Protein AF-V8PBZ7-F1 (afdb_monomer)

Secondary structure (DSSP, 8-state):
--EEEEEEEEEEEE--TT--EEEEEEEEEESSEEEEEEPPPTT-TT-HHHHHH-GGGEEEGGGEEEEEEEETTEEEEEE-TT---SS--SEEEEEETTS-EEEEEPPTT-S-GGG-

InterPro domains:
  IPR011993 PH-like domain superfamily [G3DSA:2.30.29.30] (5-115)

Structure (mmCIF, N/CA/C/O backbone):
data_AF-V8PBZ7-F1
#
_entry.id   AF-V8PBZ7-F1
#
loop_
_atom_site.group_PDB
_atom_site.id
_atom_site.type_symbol
_atom_site.label_atom_id
_atom_site.label_alt_id
_atom_site.label_comp_id
_atom_site.label_asym_id
_atom_site.label_entity_id
_atom_site.label_seq_id
_atom_site.pdbx_PDB_ins_code
_atom_site.Cartn_x
_atom_site.Cartn_y
_atom_site.Cartn_z
_atom_site.occupancy
_atom_site.B_iso_or_equiv
_atom_site.auth_seq_id
_atom_site.auth_comp_id
_atom_site.auth_asym_id
_atom_site.auth_atom_id
_atom_site.pdbx_PDB_model_num
ATOM 1 N N . GLU A 1 1 ? -2.801 0.080 -18.646 1.00 87.50 1 GLU A N 1
ATOM 2 C CA . GLU A 1 1 ? -2.681 0.322 -17.196 1.00 87.50 1 GLU A CA 1
ATOM 3 C C . GLU A 1 1 ? -2.205 1.747 -16.995 1.00 87.50 1 GLU A C 1
ATOM 5 O O . GLU A 1 1 ? -1.413 2.202 -17.813 1.00 87.50 1 GLU A O 1
ATOM 10 N N . TYR A 1 2 ? -2.710 2.448 -15.984 1.00 90.88 2 TYR A N 1
ATOM 11 C CA . TYR A 1 2 ? -2.290 3.808 -15.643 1.00 90.88 2 TYR A CA 1
ATOM 12 C C . TYR A 1 2 ? -2.152 3.963 -14.128 1.00 90.88 2 TYR A C 1
ATOM 14 O O . TYR A 1 2 ? -2.837 3.284 -13.359 1.00 90.88 2 TYR A O 1
ATOM 22 N N . ILE A 1 3 ? -1.255 4.857 -13.718 1.00 92.94 3 ILE A N 1
ATOM 23 C CA . ILE A 1 3 ? -0.967 5.152 -12.314 1.00 92.94 3 ILE A CA 1
ATOM 24 C C . ILE A 1 3 ? -2.108 5.998 -11.741 1.00 92.94 3 ILE A C 1
ATOM 26 O O . ILE A 1 3 ? -2.527 6.976 -12.358 1.00 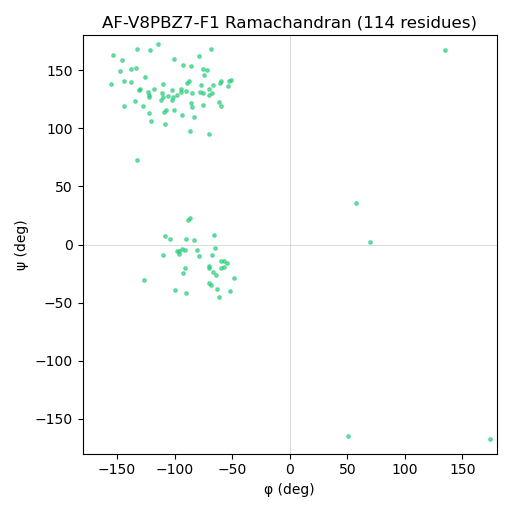92.94 3 ILE A O 1
ATOM 30 N N . GLN A 1 4 ? -2.618 5.587 -10.584 1.00 93.00 4 GLN A N 1
ATOM 31 C CA . GLN A 1 4 ? -3.595 6.328 -9.789 1.00 93.00 4 GLN A CA 1
ATOM 32 C C . GLN A 1 4 ? -2.925 7.066 -8.634 1.00 93.00 4 GLN A C 1
ATOM 34 O O . GLN A 1 4 ? -3.303 8.197 -8.375 1.00 93.00 4 GLN A O 1
ATOM 39 N N . GLU A 1 5 ? -1.938 6.438 -7.991 1.00 90.94 5 GLU A N 1
ATOM 40 C CA . GLU A 1 5 ? -1.228 7.006 -6.844 1.00 90.94 5 GLU A CA 1
ATOM 41 C C . GLU A 1 5 ? 0.230 6.538 -6.832 1.00 90.94 5 GLU A C 1
ATOM 43 O O . GLU A 1 5 ? 0.535 5.420 -7.272 1.00 90.94 5 GLU A O 1
ATOM 48 N N . VAL A 1 6 ? 1.119 7.383 -6.310 1.00 91.12 6 VAL A N 1
ATOM 49 C CA . VAL A 1 6 ? 2.543 7.084 -6.119 1.00 91.12 6 VAL A CA 1
ATOM 50 C C . VAL A 1 6 ? 2.942 7.461 -4.702 1.00 91.12 6 VAL A C 1
ATOM 52 O O . VAL A 1 6 ? 2.634 8.552 -4.237 1.00 91.12 6 VAL A O 1
ATOM 55 N N . ALA A 1 7 ? 3.653 6.561 -4.034 1.00 90.38 7 ALA A N 1
ATOM 56 C CA . ALA A 1 7 ? 4.257 6.805 -2.738 1.00 90.38 7 ALA A CA 1
ATOM 57 C C . ALA A 1 7 ? 5.770 6.602 -2.844 1.00 90.38 7 ALA A C 1
ATOM 59 O O . ALA A 1 7 ? 6.242 5.465 -2.946 1.00 90.38 7 ALA A O 1
ATOM 60 N N . ASP A 1 8 ? 6.519 7.698 -2.824 1.00 89.75 8 ASP A N 1
ATOM 61 C CA . ASP A 1 8 ? 7.980 7.669 -2.808 1.00 89.75 8 ASP A CA 1
ATOM 62 C C . ASP A 1 8 ? 8.515 7.357 -1.400 1.00 89.75 8 ASP A C 1
ATOM 64 O O . ASP A 1 8 ? 7.818 7.506 -0.392 1.00 89.75 8 ASP A O 1
ATOM 68 N N . HIS A 1 9 ? 9.780 6.938 -1.320 1.00 89.44 9 HIS A N 1
ATOM 69 C CA . HIS A 1 9 ? 10.489 6.691 -0.055 1.00 89.44 9 HIS A CA 1
ATOM 70 C C . HIS A 1 9 ? 9.806 5.659 0.862 1.00 89.44 9 HIS A C 1
ATOM 72 O O . HIS A 1 9 ? 9.841 5.762 2.094 1.00 89.44 9 HIS A O 1
ATOM 78 N N . VAL A 1 10 ? 9.207 4.633 0.256 1.00 91.56 10 VAL A N 1
ATOM 79 C CA . VAL A 1 10 ? 8.555 3.517 0.942 1.00 91.56 10 VAL A CA 1
ATOM 80 C C . VAL A 1 10 ? 9.569 2.426 1.25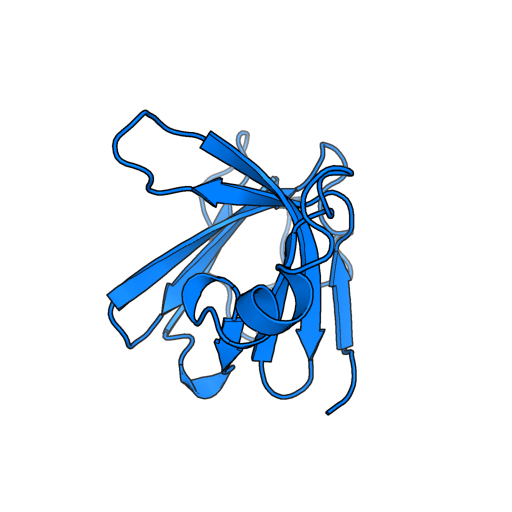2 1.00 91.56 10 VAL A C 1
ATOM 82 O O . VAL A 1 10 ? 10.420 2.082 0.439 1.00 91.56 10 VAL A O 1
ATOM 85 N N . LYS A 1 11 ? 9.449 1.817 2.427 1.00 91.88 11 LYS A N 1
ATOM 86 C CA . LYS A 1 11 ? 10.245 0.661 2.837 1.00 91.88 11 LYS A CA 1
ATOM 87 C C . LYS A 1 11 ? 9.378 -0.588 2.868 1.00 91.88 11 LYS A C 1
ATOM 89 O O . LYS A 1 11 ? 8.490 -0.704 3.708 1.00 91.88 11 LYS A O 1
ATOM 94 N N . LYS A 1 12 ? 9.650 -1.555 1.998 1.00 91.62 12 LYS A N 1
ATOM 95 C CA . LYS A 1 12 ? 9.007 -2.873 2.044 1.00 91.62 12 LYS A CA 1
ATOM 96 C C . LYS A 1 12 ? 9.748 -3.781 3.028 1.00 91.62 12 LYS A C 1
ATOM 98 O O . LYS A 1 12 ? 10.964 -3.920 2.916 1.00 91.62 12 LYS A O 1
ATOM 103 N N . SER A 1 13 ? 9.045 -4.437 3.950 1.00 89.81 13 SER A N 1
ATOM 104 C CA . SE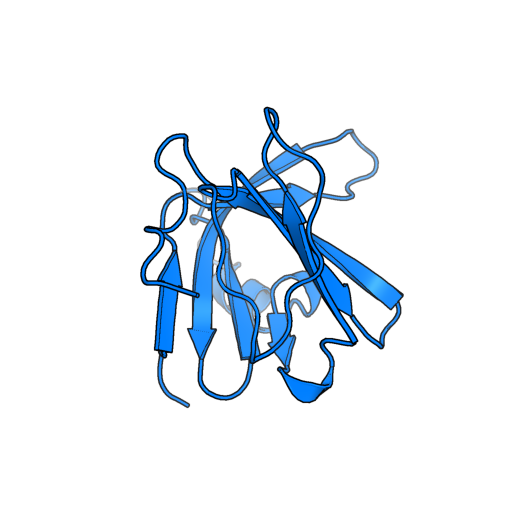R A 1 13 ? 9.665 -5.456 4.814 1.00 89.81 13 SER A CA 1
ATOM 105 C C . SER A 1 13 ? 10.073 -6.690 3.998 1.00 89.81 13 SER A C 1
ATOM 107 O O . SER A 1 13 ? 9.264 -7.228 3.235 1.00 89.81 13 SER A O 1
ATOM 109 N N . SER A 1 14 ? 11.312 -7.158 4.161 1.00 79.62 14 SER A N 1
ATOM 110 C CA . SER A 1 14 ? 11.804 -8.406 3.573 1.00 79.62 14 SER A CA 1
ATOM 111 C C . SER A 1 14 ? 11.671 -9.560 4.565 1.00 79.62 14 SER A C 1
ATOM 113 O O . SER A 1 14 ? 12.095 -9.469 5.713 1.00 79.62 14 SER A O 1
ATOM 115 N N . SER A 1 15 ? 11.114 -10.684 4.116 1.00 63.16 15 SER A N 1
ATOM 116 C CA . SER A 1 15 ? 10.987 -11.920 4.903 1.00 63.16 15 SER A CA 1
ATOM 117 C C . SER A 1 15 ? 12.226 -12.827 4.810 1.00 63.16 15 SER A C 1
ATOM 119 O O . SER A 1 15 ? 12.135 -14.040 5.005 1.00 63.16 15 SER A O 1
ATOM 121 N N . SER A 1 16 ? 13.390 -12.266 4.473 1.00 57.03 16 SER A N 1
ATOM 122 C CA . SER A 1 16 ? 14.639 -13.018 4.330 1.00 57.03 16 SER A CA 1
ATOM 123 C C . SER A 1 16 ? 15.033 -13.714 5.637 1.00 57.03 16 SER A C 1
ATOM 125 O O . SER A 1 16 ? 14.914 -13.144 6.718 1.00 57.03 16 SER A O 1
ATOM 127 N N . ARG A 1 17 ? 15.554 -14.946 5.528 1.00 48.28 17 ARG A N 1
ATOM 128 C CA . ARG A 1 17 ? 16.002 -15.776 6.665 1.00 48.28 17 ARG A CA 1
ATOM 129 C C . ARG A 1 17 ? 17.066 -15.116 7.556 1.00 48.28 17 ARG A C 1
ATOM 131 O O . ARG A 1 17 ? 17.206 -15.542 8.696 1.00 48.28 17 ARG A O 1
ATOM 138 N N . ASP A 1 18 ? 17.766 -14.099 7.056 1.00 47.38 18 ASP A N 1
ATOM 139 C CA . ASP A 1 18 ? 18.898 -13.452 7.733 1.00 47.38 18 ASP A CA 1
ATOM 140 C C . ASP A 1 18 ? 18.515 -12.257 8.631 1.00 47.38 18 ASP A C 1
ATOM 142 O O . ASP A 1 18 ? 19.390 -11.616 9.209 1.00 47.38 18 ASP A O 1
ATOM 146 N N . GLY A 1 19 ? 17.218 -11.969 8.798 1.00 52.22 19 GLY A N 1
ATOM 147 C CA . GLY A 1 19 ? 16.713 -10.927 9.700 1.00 52.22 19 GLY A CA 1
ATOM 148 C C . GLY A 1 19 ? 15.635 -10.044 9.069 1.00 52.22 19 GLY A C 1
ATOM 149 O O . GLY A 1 19 ? 15.407 -10.086 7.858 1.00 52.22 19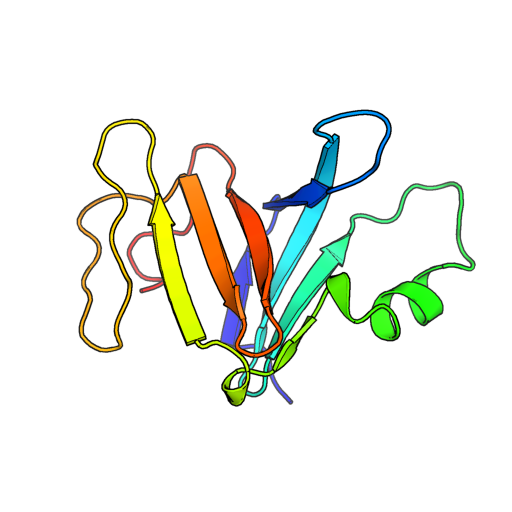 GLY A O 1
ATOM 150 N N . GLU A 1 20 ? 14.963 -9.251 9.911 1.00 61.03 20 GLU A N 1
ATOM 151 C CA . GLU A 1 20 ? 13.961 -8.263 9.495 1.00 61.03 20 GLU A CA 1
ATOM 152 C C . GLU A 1 20 ? 14.672 -7.110 8.766 1.00 61.03 20 GLU A C 1
ATOM 154 O O . GLU A 1 20 ? 15.262 -6.220 9.376 1.00 61.03 20 GLU A O 1
ATOM 159 N N . GLY A 1 21 ? 14.708 -7.191 7.437 1.00 77.50 21 GLY A N 1
ATOM 160 C CA . GLY A 1 21 ? 15.288 -6.175 6.567 1.00 77.50 21 GLY A CA 1
ATOM 161 C C . GLY A 1 21 ? 14.211 -5.290 5.948 1.00 77.50 21 GLY A C 1
ATOM 162 O O . GLY A 1 21 ? 13.042 -5.670 5.847 1.00 77.50 21 GLY A O 1
ATOM 163 N N . HIS A 1 22 ? 14.610 -4.105 5.495 1.00 86.56 22 HIS A N 1
ATOM 164 C CA . HIS A 1 22 ? 13.745 -3.209 4.738 1.00 86.56 22 HIS A CA 1
ATOM 165 C C . HIS A 1 22 ? 14.386 -2.878 3.396 1.00 86.56 22 HIS A C 1
ATOM 167 O O . HIS A 1 22 ? 15.552 -2.491 3.339 1.00 86.56 22 HIS A O 1
ATOM 173 N N . ILE A 1 23 ? 13.606 -3.002 2.327 1.00 89.19 23 ILE A N 1
ATOM 174 C CA . ILE A 1 23 ? 14.006 -2.624 0.973 1.00 89.19 23 ILE A CA 1
ATOM 175 C C . ILE A 1 23 ? 13.385 -1.252 0.689 1.00 89.19 23 ILE A C 1
ATOM 177 O O . ILE A 1 23 ? 12.154 -1.165 0.697 1.00 89.19 23 ILE A O 1
ATOM 181 N N . PRO A 1 24 ? 14.181 -0.187 0.490 1.00 89.81 24 PRO A N 1
ATOM 182 C CA . PRO A 1 24 ? 13.658 1.112 0.082 1.00 89.81 24 PRO A CA 1
ATOM 183 C C . PRO A 1 24 ? 13.202 1.068 -1.383 1.00 89.81 24 PRO A C 1
ATOM 185 O O . PRO A 1 24 ? 13.707 0.267 -2.174 1.00 89.81 24 PRO A O 1
ATOM 188 N N . GLY A 1 25 ? 12.210 1.878 -1.728 1.00 90.75 25 GLY A N 1
ATOM 189 C CA . GLY A 1 25 ? 11.634 1.922 -3.062 1.00 90.75 25 GLY A CA 1
ATOM 190 C C . GLY A 1 25 ? 10.419 2.834 -3.161 1.00 90.75 25 GLY A C 1
ATOM 191 O O . GLY A 1 25 ? 10.099 3.601 -2.251 1.00 90.75 25 GLY A O 1
ATOM 192 N N . THR A 1 26 ? 9.710 2.700 -4.274 1.00 91.62 26 THR A N 1
ATOM 193 C CA . THR A 1 26 ? 8.500 3.464 -4.594 1.00 91.62 26 THR A CA 1
ATOM 194 C C . THR A 1 26 ? 7.309 2.521 -4.734 1.00 91.62 26 THR A C 1
ATOM 196 O O . THR A 1 26 ? 7.409 1.477 -5.382 1.00 91.62 26 THR A O 1
ATOM 199 N N . LEU A 1 27 ? 6.173 2.859 -4.123 1.00 93.50 27 LEU A N 1
ATOM 200 C CA . LEU A 1 27 ? 4.931 2.094 -4.234 1.00 93.50 27 LEU A CA 1
ATOM 201 C C . LEU A 1 27 ? 3.985 2.777 -5.222 1.00 93.50 27 LEU A C 1
ATOM 203 O O . LEU A 1 27 ? 3.647 3.945 -5.071 1.00 93.50 27 LEU A O 1
ATOM 207 N N . TYR A 1 28 ? 3.515 2.024 -6.203 1.00 93.06 28 TYR A N 1
ATOM 208 C CA . TYR A 1 28 ? 2.577 2.470 -7.219 1.00 93.06 28 TYR A CA 1
ATOM 209 C C . TYR A 1 28 ? 1.238 1.782 -7.010 1.00 93.06 28 TYR A C 1
ATOM 211 O O . TYR A 1 28 ? 1.166 0.555 -6.920 1.00 93.06 28 TYR A O 1
ATOM 219 N N . CYS A 1 29 ? 0.166 2.563 -6.996 1.00 93.75 29 CYS A N 1
ATOM 220 C CA . CYS A 1 29 ? -1.181 2.053 -7.182 1.00 93.75 29 CYS A CA 1
ATOM 221 C C . CYS A 1 29 ? -1.614 2.369 -8.609 1.00 93.75 29 CYS A C 1
ATOM 223 O O . CYS A 1 29 ? -1.586 3.524 -9.036 1.00 93.75 29 CYS A O 1
ATOM 225 N N . THR A 1 30 ? -2.013 1.352 -9.359 1.00 94.75 30 THR A N 1
ATOM 226 C CA . THR A 1 30 ? -2.591 1.507 -10.691 1.00 94.75 30 THR A CA 1
ATOM 227 C C . THR A 1 30 ? -4.038 1.060 -10.663 1.00 94.75 30 THR A C 1
ATOM 229 O O . THR A 1 30 ? -4.511 0.437 -9.714 1.00 94.75 30 THR A O 1
ATOM 232 N N . ASN A 1 31 ? -4.739 1.280 -11.768 1.00 95.00 31 ASN A N 1
ATOM 233 C CA . ASN A 1 31 ? -6.096 0.774 -11.926 1.00 95.00 31 ASN A CA 1
ATOM 234 C C . ASN A 1 31 ? -6.205 -0.772 -11.951 1.00 95.00 31 ASN A C 1
ATOM 236 O O . ASN A 1 31 ? -7.319 -1.283 -12.062 1.00 95.00 31 ASN A O 1
ATOM 240 N N . LEU A 1 32 ? -5.089 -1.518 -11.900 1.00 95.69 32 LEU A N 1
ATOM 241 C CA . LEU A 1 32 ? -5.058 -2.987 -11.982 1.00 95.69 32 LEU A CA 1
ATOM 242 C C . LEU A 1 32 ? -4.302 -3.667 -10.833 1.00 95.69 32 LEU A C 1
ATOM 244 O O . LEU A 1 32 ? -4.648 -4.797 -10.478 1.00 95.69 32 LEU A O 1
ATOM 248 N N . ARG A 1 33 ? -3.281 -3.025 -10.255 1.00 95.19 33 ARG A N 1
ATOM 249 C CA . ARG A 1 33 ? -2.404 -3.625 -9.238 1.00 95.19 33 ARG A CA 1
ATOM 250 C C . ARG A 1 33 ? -1.785 -2.582 -8.316 1.00 95.19 33 ARG A C 1
ATOM 252 O O . ARG A 1 33 ? -1.719 -1.401 -8.633 1.00 95.19 33 ARG A O 1
ATOM 259 N N . VAL A 1 34 ? -1.286 -3.065 -7.188 1.00 94.81 34 VAL A N 1
ATOM 260 C CA . VAL A 1 34 ? -0.267 -2.375 -6.402 1.00 94.81 34 VAL A CA 1
ATOM 261 C C . VAL A 1 34 ? 1.079 -2.990 -6.769 1.00 94.81 34 VAL A C 1
ATOM 263 O O . VAL A 1 34 ? 1.211 -4.214 -6.753 1.00 94.81 34 VAL A O 1
ATOM 266 N N . ALA A 1 35 ? 2.057 -2.160 -7.113 1.00 93.94 35 ALA A N 1
ATOM 267 C CA . ALA A 1 35 ? 3.398 -2.582 -7.500 1.00 93.94 35 ALA A CA 1
ATOM 268 C C . ALA A 1 35 ? 4.446 -1.788 -6.718 1.00 93.94 35 ALA A C 1
ATOM 270 O O . ALA A 1 35 ? 4.353 -0.572 -6.601 1.00 93.94 35 ALA A O 1
ATOM 271 N N . PHE A 1 36 ? 5.446 -2.470 -6.181 1.00 92.50 36 PHE A N 1
ATOM 272 C CA . PHE A 1 36 ? 6.575 -1.875 -5.486 1.00 92.50 36 PHE A CA 1
ATOM 273 C C . PHE A 1 36 ? 7.808 -1.952 -6.378 1.00 92.50 36 PHE A C 1
ATOM 275 O O . PHE A 1 36 ? 8.167 -3.025 -6.852 1.00 92.50 36 PHE A O 1
ATOM 282 N N . LEU A 1 37 ? 8.472 -0.825 -6.581 1.00 90.50 37 LEU A N 1
ATOM 283 C CA . LEU A 1 37 ? 9.725 -0.744 -7.307 1.00 90.50 37 LEU A CA 1
ATOM 284 C C . LEU A 1 37 ? 10.846 -0.468 -6.299 1.00 90.50 37 LEU A C 1
ATOM 286 O O . LEU A 1 37 ? 10.944 0.662 -5.824 1.00 90.50 37 LEU A O 1
ATOM 290 N N . PRO A 1 38 ? 11.658 -1.475 -5.933 1.00 89.00 38 PRO A N 1
ATOM 291 C CA . PRO A 1 38 ? 12.873 -1.262 -5.160 1.00 89.00 38 PRO A CA 1
ATOM 292 C C . PRO A 1 38 ? 13.763 -0.186 -5.784 1.00 89.00 38 PRO A C 1
ATOM 294 O O . PRO A 1 38 ? 13.939 -0.164 -7.004 1.00 89.00 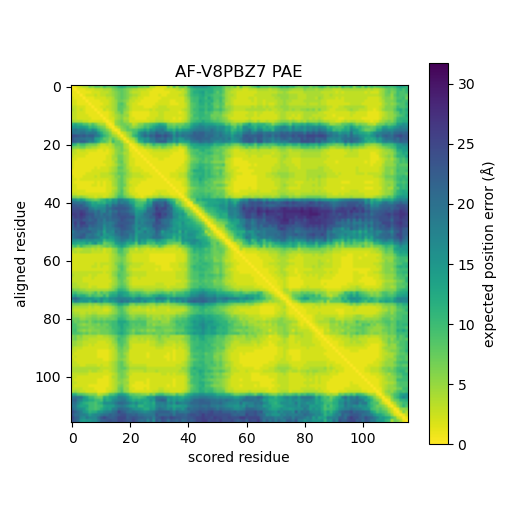38 PRO A O 1
ATOM 297 N N . ASP A 1 39 ? 14.380 0.642 -4.947 1.00 86.94 39 ASP A N 1
ATOM 298 C CA . ASP A 1 39 ? 15.446 1.530 -5.396 1.00 86.94 39 ASP A CA 1
ATOM 299 C C . ASP A 1 39 ? 16.596 0.658 -5.920 1.00 86.94 39 ASP A C 1
ATOM 301 O O . ASP A 1 39 ? 17.106 -0.221 -5.216 1.00 86.94 39 ASP A O 1
ATOM 305 N N . SER A 1 40 ? 16.990 0.855 -7.179 1.00 69.25 40 SER A N 1
ATOM 306 C CA . SER A 1 40 ? 18.078 0.091 -7.789 1.00 69.25 40 SER A CA 1
ATOM 307 C C . SER A 1 40 ? 19.363 0.305 -6.989 1.00 69.25 40 SER A C 1
ATOM 309 O O . SER A 1 40 ? 19.860 1.432 -6.904 1.00 69.25 40 SER A O 1
ATOM 311 N N . SER A 1 41 ? 19.937 -0.762 -6.427 1.00 55.25 41 SER A N 1
ATOM 312 C CA . SER A 1 41 ? 21.306 -0.681 -5.926 1.00 55.25 41 SER A CA 1
ATOM 313 C C . SER A 1 41 ? 22.239 -0.490 -7.132 1.00 55.25 41 SER A C 1
ATOM 315 O O . SER A 1 41 ? 22.050 -1.154 -8.154 1.00 55.25 41 SER A O 1
ATOM 317 N N . PRO A 1 42 ? 23.251 0.391 -7.060 1.00 47.59 42 PRO A N 1
ATOM 318 C CA . PRO A 1 42 ? 24.107 0.717 -8.205 1.00 47.59 42 PRO A CA 1
ATOM 319 C C . PRO A 1 42 ? 24.985 -0.450 -8.707 1.00 47.59 42 PRO A C 1
ATOM 321 O O . PRO A 1 42 ? 25.844 -0.233 -9.550 1.00 47.59 42 PRO A O 1
ATOM 324 N N . ASN A 1 43 ? 24.800 -1.678 -8.206 1.00 47.22 43 ASN A N 1
ATOM 325 C CA . ASN A 1 43 ? 25.642 -2.831 -8.529 1.00 47.22 43 ASN A CA 1
ATOM 326 C C . ASN A 1 43 ? 24.980 -3.917 -9.395 1.00 47.22 43 ASN A C 1
ATOM 328 O O . ASN A 1 43 ? 25.700 -4.804 -9.838 1.00 47.22 43 ASN A O 1
ATOM 332 N N . ASN A 1 44 ? 23.666 -3.888 -9.659 1.00 48.91 44 ASN A N 1
ATOM 333 C CA . ASN A 1 44 ? 22.983 -4.986 -10.366 1.00 48.91 44 ASN A CA 1
ATOM 334 C C . ASN A 1 44 ? 22.076 -4.482 -11.498 1.00 48.91 44 ASN A C 1
ATOM 336 O O . ASN A 1 44 ? 20.850 -4.545 -11.442 1.00 48.91 44 ASN A O 1
ATOM 340 N N . GLU A 1 45 ? 22.700 -4.023 -12.579 1.00 49.41 45 GLU A N 1
ATOM 341 C CA . GLU A 1 45 ? 22.029 -3.502 -13.780 1.00 49.41 45 GLU A CA 1
ATOM 342 C C . GLU A 1 45 ? 21.248 -4.584 -14.569 1.00 49.41 45 GLU A C 1
ATOM 344 O O . GLU A 1 45 ? 20.460 -4.266 -15.455 1.00 49.41 45 GLU A O 1
ATOM 349 N N . ASN A 1 46 ? 21.398 -5.867 -14.207 1.00 45.25 46 ASN A N 1
ATOM 350 C CA . ASN A 1 46 ? 20.702 -7.007 -14.823 1.00 45.25 46 ASN A CA 1
ATOM 351 C C . ASN A 1 46 ? 19.386 -7.425 -14.127 1.00 45.25 46 ASN A C 1
ATOM 353 O O . ASN A 1 46 ? 18.694 -8.302 -14.640 1.00 45.25 46 ASN A O 1
ATOM 357 N N . ASP A 1 47 ? 19.003 -6.817 -12.996 1.00 51.25 47 ASP A N 1
ATOM 358 C CA . ASP A 1 47 ? 17.871 -7.292 -12.171 1.00 51.25 47 ASP A CA 1
ATOM 359 C C . ASP A 1 47 ? 16.527 -6.594 -12.439 1.00 51.25 47 ASP A C 1
ATOM 361 O O . ASP A 1 47 ? 15.490 -7.035 -11.945 1.00 51.25 47 ASP A O 1
ATOM 365 N N . SER A 1 48 ? 16.494 -5.530 -13.250 1.00 48.94 48 SER A N 1
ATOM 366 C CA . SER A 1 48 ? 15.250 -4.773 -13.479 1.00 48.94 48 SER A CA 1
ATOM 367 C C . SER A 1 48 ? 14.156 -5.614 -14.156 1.00 48.94 48 SER A C 1
ATOM 369 O O . SER A 1 48 ? 12.995 -5.519 -13.773 1.00 48.94 48 SER A O 1
ATOM 371 N N . CYS A 1 49 ? 14.501 -6.497 -15.106 1.00 41.72 49 CYS A N 1
ATOM 372 C CA . CYS A 1 49 ? 13.529 -7.430 -15.702 1.00 41.72 49 CYS A CA 1
ATOM 373 C C . CYS A 1 49 ? 13.085 -8.531 -14.722 1.00 41.72 49 CYS A C 1
ATOM 375 O O . CYS A 1 49 ? 11.929 -8.949 -14.757 1.00 41.72 49 CYS A O 1
ATOM 377 N N . CYS A 1 50 ? 13.973 -8.972 -13.827 1.00 47.44 50 CYS A N 1
ATOM 378 C CA . CYS A 1 50 ? 13.663 -9.946 -12.779 1.00 47.44 50 CYS A CA 1
ATOM 379 C C . CYS A 1 50 ? 12.703 -9.357 -11.733 1.00 47.44 50 CYS A C 1
ATOM 381 O O . CYS A 1 50 ? 11.819 -10.060 -11.250 1.00 47.44 50 CYS A O 1
ATOM 383 N N . LEU A 1 51 ? 12.827 -8.060 -11.434 1.00 50.03 51 LEU A N 1
ATOM 384 C CA . LEU A 1 51 ? 11.965 -7.315 -10.512 1.00 50.03 51 LEU A CA 1
ATOM 385 C C . LEU A 1 51 ? 10.500 -7.288 -10.969 1.00 50.03 51 LEU A C 1
ATOM 387 O O . LEU A 1 51 ? 9.613 -7.566 -10.167 1.00 50.03 51 LEU A O 1
ATOM 391 N N . PHE A 1 52 ? 10.250 -7.026 -12.258 1.00 42.47 52 PHE A N 1
ATOM 392 C CA . PHE A 1 52 ? 8.899 -7.050 -12.843 1.00 42.47 52 PHE A CA 1
ATOM 393 C C . PHE A 1 52 ? 8.302 -8.461 -12.942 1.00 42.47 52 PHE A C 1
ATOM 395 O O . PHE A 1 52 ? 7.089 -8.599 -13.062 1.00 42.47 52 PHE A O 1
ATOM 402 N N . MET A 1 53 ? 9.131 -9.508 -12.898 1.00 45.00 53 MET A N 1
ATOM 403 C CA . MET A 1 53 ? 8.680 -10.906 -12.855 1.00 45.00 53 MET A CA 1
ATOM 404 C C . MET A 1 53 ? 8.631 -11.473 -11.429 1.00 45.00 53 MET A C 1
ATOM 406 O O . MET A 1 53 ? 8.184 -12.604 -11.224 1.00 45.00 53 MET A O 1
ATOM 410 N N . CYS A 1 54 ? 9.086 -10.716 -10.430 1.00 62.28 54 CYS A N 1
ATOM 411 C CA . CYS A 1 54 ? 9.096 -11.157 -9.049 1.00 62.28 54 CYS A CA 1
ATOM 412 C C . CYS A 1 54 ? 7.744 -10.826 -8.422 1.00 62.28 54 CYS A C 1
ATOM 414 O O . CYS A 1 54 ? 7.494 -9.706 -7.973 1.00 62.28 54 CYS A O 1
ATOM 416 N N . SER A 1 55 ? 6.869 -11.838 -8.395 1.00 66.31 55 SER A N 1
ATOM 417 C CA . SER A 1 55 ? 5.506 -11.722 -7.867 1.00 66.31 55 SER A CA 1
ATOM 418 C C . SER A 1 55 ? 5.456 -11.042 -6.498 1.00 66.31 55 SER A C 1
ATOM 420 O O . SER A 1 55 ? 4.494 -10.344 -6.207 1.00 66.31 55 SER A O 1
ATOM 422 N N . ASP A 1 56 ? 6.507 -11.157 -5.680 1.00 75.88 56 ASP A N 1
ATOM 423 C CA . ASP A 1 56 ? 6.601 -10.558 -4.350 1.00 75.88 56 ASP A CA 1
ATOM 424 C C . ASP A 1 56 ? 6.491 -9.035 -4.327 1.00 75.88 56 ASP A C 1
ATOM 426 O O . ASP A 1 56 ? 6.195 -8.477 -3.268 1.00 75.88 56 ASP A O 1
ATOM 430 N N . TYR A 1 57 ? 6.735 -8.353 -5.442 1.00 86.88 57 TYR A N 1
ATOM 431 C CA . TYR A 1 57 ? 6.647 -6.899 -5.529 1.00 86.88 57 TYR A CA 1
ATOM 432 C C . TYR A 1 57 ? 5.331 -6.393 -6.105 1.00 86.88 57 TYR A C 1
ATOM 434 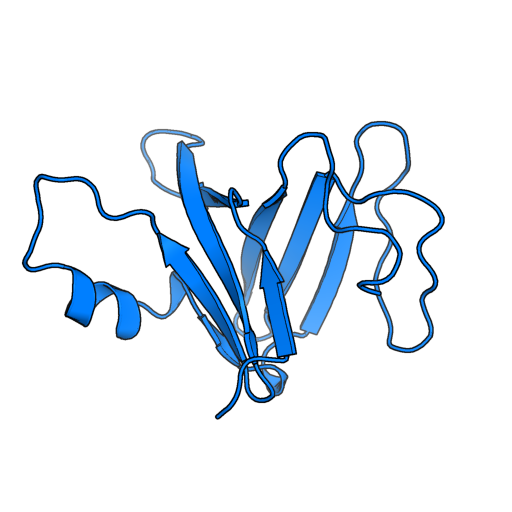O O . TYR A 1 57 ? 5.089 -5.193 -6.060 1.00 86.88 57 TYR A O 1
ATOM 442 N N . GLU A 1 58 ? 4.450 -7.271 -6.577 1.00 90.62 58 GLU A N 1
ATOM 443 C CA . GLU A 1 58 ? 3.161 -6.860 -7.115 1.00 90.62 58 GLU A CA 1
ATOM 444 C C . GLU A 1 58 ? 1.981 -7.691 -6.608 1.00 90.62 58 GLU A C 1
ATOM 446 O O . GLU A 1 58 ? 2.063 -8.872 -6.253 1.00 90.62 58 GLU A O 1
ATOM 451 N N . VAL A 1 59 ? 0.824 -7.042 -6.576 1.00 93.94 59 VAL A N 1
ATOM 452 C CA . VAL A 1 59 ? -0.448 -7.671 -6.252 1.00 93.94 59 VAL A CA 1
ATOM 453 C C . VAL A 1 59 ? -1.546 -7.047 -7.100 1.00 93.94 59 VAL A C 1
ATOM 455 O O . VAL A 1 59 ? -1.817 -5.852 -7.018 1.00 93.94 59 VAL A O 1
ATOM 458 N N . ALA A 1 60 ? -2.209 -7.864 -7.918 1.00 94.38 60 ALA A N 1
ATOM 459 C CA . ALA A 1 60 ? -3.402 -7.431 -8.635 1.00 94.38 60 ALA A CA 1
ATOM 460 C C . ALA A 1 60 ? -4.496 -7.020 -7.637 1.00 94.38 60 ALA A C 1
ATOM 462 O O . ALA A 1 60 ? -4.712 -7.715 -6.643 1.00 94.38 60 ALA A O 1
ATOM 463 N N . LEU A 1 61 ? -5.226 -5.933 -7.907 1.00 95.00 61 LEU A N 1
ATOM 464 C CA . LEU A 1 61 ? -6.266 -5.428 -7.000 1.00 95.00 61 LEU A CA 1
ATOM 465 C C . LEU A 1 61 ? -7.295 -6.504 -6.586 1.00 95.00 61 LEU A C 1
ATOM 467 O O . LEU A 1 61 ? -7.617 -6.572 -5.400 1.00 95.00 61 LEU A O 1
ATOM 471 N N . PRO A 1 62 ? -7.763 -7.414 -7.473 1.00 95.50 62 PRO A N 1
ATOM 472 C CA . PRO A 1 62 ? -8.675 -8.494 -7.074 1.00 95.50 62 PRO A CA 1
ATOM 473 C C . PRO A 1 62 ? -8.070 -9.495 -6.075 1.00 95.50 62 PRO A C 1
ATOM 475 O O . PRO A 1 62 ? -8.798 -10.125 -5.302 1.00 95.50 62 PRO A O 1
ATOM 478 N N . CYS A 1 63 ? -6.743 -9.643 -6.076 1.00 95.19 63 CYS A N 1
ATOM 479 C CA . CYS A 1 63 ? -6.014 -10.517 -5.161 1.00 95.19 63 CYS A CA 1
ATOM 480 C C . CYS A 1 63 ? -5.843 -9.896 -3.770 1.00 95.19 63 CYS A C 1
ATOM 482 O O . CYS A 1 63 ? -5.446 -10.605 -2.848 1.00 95.19 63 CYS A O 1
ATOM 484 N N . ILE A 1 64 ? -6.171 -8.616 -3.577 1.00 95.81 64 ILE A N 1
ATOM 485 C CA . ILE A 1 64 ? -6.169 -7.987 -2.257 1.00 95.81 64 ILE A CA 1
ATOM 486 C C . I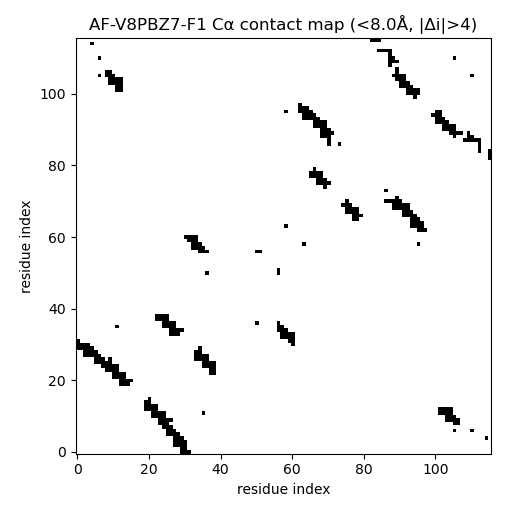LE A 1 64 ? -7.405 -8.463 -1.482 1.00 95.81 64 ILE A C 1
ATOM 488 O O . ILE A 1 64 ? -8.551 -8.293 -1.901 1.00 95.81 64 ILE A O 1
ATOM 492 N N . GLY A 1 65 ? -7.171 -9.109 -0.340 1.00 96.25 65 GLY A N 1
ATOM 493 C CA . GLY A 1 65 ? -8.222 -9.559 0.569 1.00 96.25 65 GLY A CA 1
ATOM 494 C C . GLY A 1 65 ? -8.568 -8.508 1.620 1.00 96.25 65 GLY A C 1
ATOM 495 O O . GLY A 1 65 ? -9.741 -8.310 1.930 1.00 96.25 65 GLY A O 1
ATOM 496 N N . LYS A 1 66 ? -7.552 -7.839 2.177 1.00 96.06 66 LYS A N 1
ATOM 497 C CA . LYS A 1 66 ? -7.720 -6.844 3.242 1.00 96.06 66 LYS A CA 1
ATOM 498 C C . LYS A 1 66 ? -6.565 -5.842 3.249 1.00 96.06 66 LYS A C 1
ATOM 500 O O . LYS A 1 66 ? -5.408 -6.239 3.146 1.00 96.06 66 LYS A O 1
ATOM 505 N N . LEU A 1 67 ? -6.893 -4.565 3.441 1.00 95.31 67 LEU A N 1
ATOM 506 C CA . LEU A 1 67 ? -5.939 -3.471 3.640 1.00 95.31 67 LEU A CA 1
ATOM 507 C C . LEU A 1 67 ? -6.008 -2.971 5.083 1.00 95.31 67 LEU A C 1
ATOM 509 O O . LEU A 1 67 ? -7.098 -2.843 5.646 1.00 95.31 67 LEU A O 1
ATOM 513 N N . VAL A 1 68 ? -4.857 -2.693 5.690 1.00 95.25 68 VAL A N 1
ATOM 514 C CA . VAL A 1 68 ? -4.765 -2.169 7.057 1.00 95.25 68 VAL A CA 1
ATOM 515 C C . VAL A 1 68 ? -3.781 -1.010 7.104 1.00 95.25 68 VAL A C 1
ATOM 517 O O . VAL A 1 68 ? -2.620 -1.177 6.752 1.00 95.25 68 VAL A O 1
ATOM 520 N N . ALA A 1 69 ? -4.254 0.138 7.576 1.00 92.69 69 ALA A N 1
ATOM 521 C CA . ALA A 1 69 ? -3.443 1.297 7.919 1.00 92.69 69 ALA A CA 1
ATOM 522 C C . ALA A 1 69 ? -3.018 1.213 9.388 1.00 92.69 69 ALA A C 1
ATOM 524 O O . ALA A 1 69 ? -3.853 0.982 10.268 1.00 92.69 69 ALA A O 1
ATOM 525 N N . VAL A 1 70 ? -1.738 1.420 9.659 1.00 91.25 70 VAL A N 1
ATOM 526 C CA . VAL A 1 70 ? -1.143 1.375 10.996 1.00 91.25 70 VAL A CA 1
ATOM 527 C C . VAL A 1 70 ? -0.396 2.680 11.242 1.00 91.25 70 VAL A C 1
ATOM 529 O O . VAL A 1 70 ? 0.177 3.263 10.328 1.00 91.25 70 VAL A O 1
ATOM 532 N N . ASN A 1 71 ? -0.430 3.161 12.476 1.00 88.75 71 ASN A N 1
ATOM 533 C CA . ASN A 1 71 ? 0.321 4.321 12.943 1.00 88.75 71 ASN A CA 1
ATOM 534 C C . ASN A 1 71 ? 0.738 4.035 14.389 1.00 88.75 71 ASN A C 1
ATOM 536 O O . ASN A 1 71 ? -0.050 3.456 15.129 1.00 88.75 71 ASN A O 1
ATOM 540 N N . SER A 1 72 ? 1.948 4.408 14.801 1.00 80.62 72 SER A N 1
ATOM 541 C CA . SER A 1 72 ? 2.491 4.023 16.113 1.00 80.62 72 SER A CA 1
ATOM 542 C C . SER A 1 72 ? 1.749 4.646 17.300 1.00 80.62 72 SER A C 1
ATOM 544 O O . SER A 1 72 ? 1.763 4.096 18.401 1.00 80.62 72 SER A O 1
ATOM 546 N N . PHE A 1 73 ? 1.065 5.772 17.091 1.00 74.31 73 PHE A N 1
ATOM 547 C CA . PHE A 1 73 ? 0.310 6.483 18.125 1.00 74.31 73 PHE A CA 1
ATOM 548 C C . PHE A 1 73 ? -1.159 6.045 18.216 1.00 74.31 73 PHE A C 1
ATOM 550 O O . PHE A 1 73 ? -1.812 6.273 19.236 1.00 74.31 73 PHE A O 1
ATOM 557 N N . THR A 1 74 ? -1.705 5.425 17.166 1.00 70.69 74 THR A N 1
ATOM 558 C CA . THR A 1 74 ? -3.109 4.985 17.096 1.00 70.69 74 THR A CA 1
ATOM 559 C C . THR A 1 74 ? -3.216 3.476 16.851 1.00 70.69 74 THR A C 1
ATOM 561 O O . THR A 1 74 ? -2.244 2.791 16.570 1.00 70.69 74 THR A O 1
ATOM 564 N N . LYS A 1 75 ? -4.404 2.883 17.016 1.00 80.12 75 LYS A N 1
ATOM 565 C CA . LYS A 1 75 ? -4.591 1.458 16.688 1.00 80.12 75 LYS A CA 1
ATOM 566 C C . LYS A 1 75 ? -4.668 1.261 15.171 1.00 80.12 75 LYS A C 1
ATOM 568 O O . LYS A 1 75 ? -5.187 2.115 14.459 1.00 80.12 75 LYS A O 1
ATOM 573 N N . ALA A 1 76 ? -4.254 0.083 14.705 1.00 89.56 76 ALA A N 1
ATOM 574 C CA . ALA A 1 76 ? -4.441 -0.354 13.325 1.00 89.56 76 ALA A CA 1
ATOM 575 C C . ALA A 1 76 ? -5.917 -0.268 12.889 1.00 89.56 76 ALA A C 1
ATOM 577 O O . ALA A 1 76 ? -6.821 -0.687 13.621 1.00 89.56 76 ALA A O 1
ATOM 578 N N . LYS A 1 77 ? -6.161 0.232 11.676 1.00 92.19 77 LYS A N 1
ATOM 579 C CA . LYS A 1 77 ? -7.491 0.375 11.083 1.00 92.19 77 LYS A CA 1
ATOM 580 C C . LYS A 1 77 ? -7.574 -0.384 9.767 1.00 92.19 77 LYS A C 1
ATOM 582 O O . LYS A 1 77 ? -6.778 -0.174 8.859 1.00 92.19 77 LYS A O 1
ATOM 587 N N . VAL A 1 78 ? -8.580 -1.249 9.653 1.00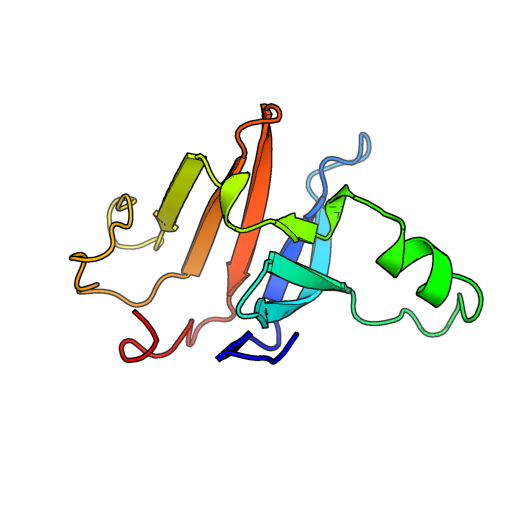 94.06 78 VAL A N 1
ATOM 588 C CA . VAL A 1 78 ? -8.925 -1.894 8.381 1.00 94.06 78 VAL A CA 1
ATOM 589 C C . VAL A 1 78 ? -9.515 -0.844 7.446 1.00 94.06 78 VAL A C 1
ATOM 591 O O . VAL A 1 78 ? -10.435 -0.128 7.844 1.00 94.06 78 VAL A O 1
ATOM 594 N N . LEU A 1 79 ? -8.986 -0.760 6.228 1.00 92.06 79 LEU A N 1
ATOM 595 C CA . LEU A 1 79 ? -9.468 0.153 5.200 1.00 92.06 79 LEU A CA 1
ATOM 596 C C . LEU A 1 79 ? -10.566 -0.510 4.365 1.00 92.06 79 LEU A C 1
ATOM 598 O O . LEU A 1 79 ? -10.487 -1.683 3.997 1.00 92.06 79 LEU A O 1
ATOM 602 N N . THR A 1 80 ? -11.587 0.276 4.061 1.00 89.69 80 THR A N 1
ATOM 603 C CA . THR A 1 80 ? -12.704 -0.031 3.162 1.00 89.69 80 THR A CA 1
ATOM 604 C C . THR A 1 80 ? -12.903 1.156 2.224 1.00 89.69 80 THR A C 1
ATOM 606 O O . THR A 1 80 ? -12.403 2.242 2.503 1.00 89.69 80 THR A O 1
ATOM 609 N N . SER A 1 81 ? -13.702 1.000 1.168 1.00 83.81 81 SER A N 1
ATOM 610 C CA . SER A 1 81 ? -14.049 2.104 0.254 1.00 83.81 81 SER A CA 1
ATOM 611 C C . SER A 1 81 ? -14.754 3.292 0.924 1.00 83.81 81 SER A C 1
ATOM 613 O O . SER A 1 81 ? -14.879 4.351 0.326 1.00 83.81 81 SER A O 1
ATOM 615 N N . THR A 1 82 ? -15.238 3.126 2.156 1.00 86.44 82 THR A N 1
ATOM 616 C CA . THR A 1 82 ? -15.915 4.168 2.943 1.00 86.44 82 THR A CA 1
ATOM 617 C C . THR A 1 82 ? -15.054 4.677 4.102 1.00 86.44 82 THR A C 1
ATOM 619 O O . THR A 1 82 ? -15.552 5.363 4.996 1.00 86.44 82 THR A O 1
ATOM 622 N N . SER A 1 83 ? -13.792 4.254 4.182 1.00 86.31 83 SER A N 1
ATOM 623 C CA . SER A 1 83 ? -12.925 4.561 5.313 1.00 86.31 83 SER A CA 1
ATOM 624 C C . SER A 1 83 ? -12.280 5.929 5.170 1.00 86.31 83 SER A C 1
ATOM 626 O O . SER A 1 83 ? -11.318 6.077 4.442 1.00 86.31 83 SER A O 1
ATOM 628 N N . THR A 1 84 ? -12.699 6.890 5.990 1.00 83.06 84 THR A N 1
ATOM 629 C CA . THR A 1 84 ? -11.929 8.128 6.183 1.00 83.06 84 THR A CA 1
ATOM 630 C C . THR A 1 84 ? -10.870 7.913 7.264 1.00 83.06 84 THR A C 1
ATOM 632 O O . THR A 1 84 ? -11.202 7.526 8.398 1.00 83.06 84 THR A O 1
ATOM 635 N N . LEU A 1 85 ? -9.591 8.115 6.948 1.00 81.19 85 LEU A N 1
ATOM 636 C CA . LEU A 1 85 ? -8.523 8.080 7.948 1.00 81.19 85 LEU A CA 1
ATOM 637 C C . LEU A 1 85 ? -8.515 9.374 8.772 1.00 81.19 85 LEU A C 1
ATOM 639 O O . LEU A 1 85 ? -8.699 10.467 8.253 1.00 81.19 85 LEU A O 1
ATOM 643 N N . LYS A 1 86 ? -8.347 9.234 10.092 1.00 83.00 86 LYS A N 1
ATOM 644 C CA . LYS A 1 86 ? -8.223 10.364 11.039 1.00 83.00 86 LYS A CA 1
ATOM 645 C C . LYS A 1 86 ? -6.779 10.575 11.504 1.00 83.00 86 LYS A C 1
ATOM 647 O O . LYS A 1 86 ? -6.538 11.357 12.415 1.00 83.00 86 LYS A O 1
ATOM 652 N N . PHE A 1 87 ? -5.854 9.811 10.940 1.00 84.25 87 PHE A N 1
ATOM 653 C CA . PHE A 1 87 ? -4.438 9.810 11.263 1.00 84.25 87 PHE A CA 1
ATOM 654 C C . PHE A 1 87 ? -3.652 9.530 9.983 1.00 84.25 87 PHE A C 1
ATOM 656 O O . PHE A 1 87 ? -4.196 8.951 9.040 1.00 84.25 87 PHE A O 1
ATOM 663 N N . ILE A 1 88 ? -2.384 9.919 9.980 1.00 84.25 88 ILE A N 1
ATOM 664 C CA . ILE A 1 88 ? -1.458 9.646 8.884 1.00 84.25 88 ILE A CA 1
ATOM 665 C C . ILE A 1 88 ? -0.871 8.242 9.099 1.00 84.25 88 ILE A C 1
ATOM 667 O O . ILE A 1 88 ? -0.264 8.008 10.148 1.00 84.25 88 ILE A O 1
ATOM 671 N N . PRO A 1 89 ? -1.085 7.278 8.187 1.00 87.69 89 PRO A N 1
ATOM 672 C CA . PRO A 1 89 ? -0.532 5.941 8.348 1.00 87.69 89 PRO A CA 1
ATOM 673 C C . PRO A 1 89 ? 0.990 5.948 8.178 1.00 87.69 89 PRO A C 1
ATOM 675 O O . PRO A 1 89 ? 1.517 6.510 7.224 1.00 87.69 89 PRO A O 1
ATOM 678 N N . GLU A 1 90 ? 1.675 5.272 9.094 1.00 90.50 90 GLU A N 1
ATOM 679 C CA . GLU A 1 90 ? 3.118 5.008 9.047 1.00 90.50 90 GLU A CA 1
ATOM 680 C C . GLU A 1 90 ? 3.413 3.660 8.379 1.00 90.50 90 GLU A C 1
ATOM 682 O O . GLU A 1 90 ? 4.486 3.467 7.818 1.00 90.50 90 GLU A O 1
ATOM 687 N N . GLU A 1 91 ? 2.460 2.723 8.401 1.00 91.62 91 GLU A N 1
ATOM 688 C CA . GLU A 1 91 ? 2.573 1.430 7.726 1.00 91.62 91 GLU A CA 1
ATOM 689 C C . GLU A 1 91 ? 1.248 1.058 7.035 1.00 91.62 91 GLU A C 1
ATOM 691 O O . GLU A 1 91 ? 0.154 1.251 7.576 1.00 91.62 91 GLU A O 1
ATOM 696 N N . LEU A 1 92 ? 1.350 0.498 5.829 1.00 93.44 92 LEU A N 1
ATOM 697 C CA . LEU A 1 92 ? 0.273 -0.180 5.116 1.00 93.44 92 LEU A CA 1
ATOM 698 C C . LEU A 1 92 ? 0.564 -1.681 5.069 1.00 93.44 92 LEU A C 1
ATOM 700 O O . LEU A 1 92 ? 1.613 -2.114 4.589 1.00 93.44 92 LEU A O 1
ATOM 704 N N . ILE A 1 93 ? -0.405 -2.480 5.512 1.00 94.94 93 ILE A N 1
ATOM 705 C CA . ILE A 1 93 ? -0.355 -3.940 5.437 1.00 94.94 93 ILE A CA 1
ATOM 706 C C . ILE A 1 93 ? -1.402 -4.425 4.436 1.00 94.94 93 ILE A C 1
ATOM 708 O O . ILE A 1 93 ? -2.598 -4.150 4.580 1.00 94.94 93 ILE A O 1
ATOM 712 N N . ILE A 1 94 ? -0.950 -5.188 3.442 1.00 95.44 94 ILE A N 1
ATOM 713 C CA . ILE A 1 94 ? -1.788 -5.822 2.427 1.00 95.44 94 ILE A CA 1
ATOM 714 C C . ILE A 1 94 ? -1.840 -7.320 2.710 1.00 95.44 94 ILE A C 1
ATOM 716 O O . ILE A 1 94 ? -0.832 -8.018 2.617 1.00 95.44 94 ILE A O 1
ATOM 720 N N . TYR A 1 95 ? -3.030 -7.816 3.037 1.00 95.75 95 TYR A N 1
ATOM 721 C CA . TYR A 1 95 ? -3.305 -9.245 3.124 1.00 95.75 95 TYR A CA 1
ATOM 722 C C . TYR A 1 95 ? -3.866 -9.713 1.790 1.00 95.75 95 TYR A C 1
ATOM 724 O O . TYR A 1 95 ? -4.988 -9.356 1.409 1.00 95.75 95 TYR A O 1
ATOM 732 N N . CYS A 1 96 ? -3.084 -10.515 1.088 1.00 95.19 96 CYS A N 1
ATOM 733 C CA . CYS A 1 96 ? -3.443 -11.063 -0.203 1.00 95.19 96 CYS A CA 1
ATOM 734 C C . CYS A 1 96 ? -4.252 -12.361 -0.039 1.00 95.19 96 CYS A C 1
ATOM 736 O O . CYS A 1 96 ? -4.137 -13.088 0.949 1.00 95.19 96 CYS A O 1
ATOM 738 N N . ARG A 1 97 ? -5.085 -12.671 -1.034 1.00 95.50 97 ARG A N 1
ATOM 739 C CA . ARG A 1 97 ? -5.872 -13.914 -1.108 1.00 95.50 97 ARG A CA 1
ATOM 740 C C . ARG A 1 97 ? -5.008 -15.147 -1.370 1.00 95.50 97 ARG A C 1
ATOM 742 O O . ARG A 1 97 ? -5.449 -16.255 -1.099 1.00 95.50 97 ARG A O 1
ATOM 749 N N . ASP A 1 98 ? -3.792 -14.944 -1.865 1.00 92.25 98 ASP A N 1
ATOM 750 C CA . ASP A 1 98 ? -2.772 -15.968 -2.105 1.00 92.25 98 ASP A CA 1
ATOM 751 C C . ASP A 1 98 ? -1.883 -16.223 -0.866 1.00 92.25 98 ASP A C 1
ATOM 753 O O . ASP A 1 98 ? -0.776 -16.738 -0.989 1.00 92.25 98 ASP A O 1
ATOM 757 N N . PHE A 1 99 ? -2.372 -15.867 0.3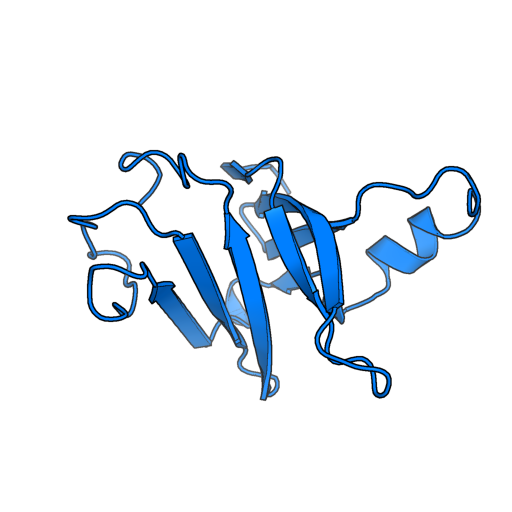31 1.00 90.12 99 PHE A N 1
ATOM 758 C CA . PHE A 1 99 ? -1.715 -16.023 1.639 1.00 90.12 99 PHE A CA 1
ATOM 759 C C . PHE A 1 99 ? -0.496 -15.128 1.890 1.00 90.12 99 PHE A C 1
ATOM 761 O O . PHE A 1 99 ? 0.092 -15.194 2.972 1.00 90.12 99 PHE A O 1
ATOM 768 N N . ARG A 1 100 ? -0.131 -14.254 0.946 1.00 91.25 100 ARG A N 1
ATOM 769 C CA . ARG A 1 100 ? 0.952 -13.289 1.158 1.00 91.25 100 ARG A CA 1
ATOM 770 C C . ARG A 1 100 ? 0.510 -12.149 2.073 1.00 91.25 100 ARG A C 1
ATOM 772 O O . ARG A 1 100 ? -0.636 -11.697 2.039 1.00 91.25 100 ARG A O 1
ATOM 779 N N . VAL A 1 101 ? 1.452 -11.662 2.877 1.00 92.88 101 VAL A N 1
ATOM 780 C CA . VAL A 1 101 ? 1.306 -10.437 3.669 1.00 92.88 101 VAL A CA 1
ATOM 781 C C . VAL A 1 101 ? 2.431 -9.499 3.273 1.00 92.88 101 VAL A C 1
ATOM 783 O O . VAL A 1 101 ? 3.599 -9.793 3.519 1.00 92.88 101 VAL A O 1
ATOM 786 N N . LEU A 1 102 ? 2.076 -8.384 2.645 1.00 92.88 102 LEU A N 1
ATOM 787 C CA . LEU A 1 102 ? 3.026 -7.351 2.246 1.00 92.88 102 LEU A CA 1
ATOM 788 C C . LEU A 1 102 ? 2.932 -6.191 3.236 1.00 92.88 102 LEU A C 1
ATOM 790 O O . LEU A 1 102 ? 1.830 -5.761 3.579 1.00 92.88 102 LEU A O 1
ATOM 794 N N . ARG A 1 103 ? 4.082 -5.703 3.702 1.00 93.44 103 ARG A N 1
ATOM 795 C CA . ARG A 1 103 ? 4.189 -4.594 4.655 1.00 93.44 103 ARG A CA 1
ATOM 796 C C . ARG A 1 103 ? 5.028 -3.487 4.051 1.00 93.44 103 ARG A C 1
ATOM 798 O O . ARG A 1 103 ? 6.138 -3.748 3.581 1.00 93.44 103 ARG A O 1
ATOM 805 N N . PHE A 1 104 ? 4.488 -2.281 4.085 1.00 93.50 104 PHE A N 1
ATOM 806 C CA . PHE A 1 104 ? 5.105 -1.084 3.541 1.00 93.50 104 PHE A CA 1
ATOM 807 C C . PHE A 1 104 ? 5.116 -0.011 4.618 1.00 93.50 104 PHE A C 1
ATOM 809 O O . PHE A 1 104 ? 4.055 0.377 5.092 1.00 93.50 104 PHE A O 1
ATOM 816 N N . GLN A 1 105 ? 6.295 0.459 5.003 1.00 92.31 105 GLN A N 1
ATOM 817 C CA . GLN A 1 105 ? 6.463 1.603 5.890 1.00 92.31 105 GLN A CA 1
ATOM 818 C C . GLN A 1 105 ? 6.656 2.874 5.069 1.00 92.31 105 GLN A C 1
ATOM 820 O O . GLN A 1 105 ? 7.460 2.899 4.135 1.00 92.31 105 GLN A O 1
ATOM 825 N N . PHE A 1 106 ? 5.942 3.926 5.442 1.00 89.62 106 PHE A N 1
ATOM 826 C CA . PHE A 1 106 ? 6.091 5.264 4.886 1.00 89.62 106 PHE A CA 1
ATOM 827 C C . PHE A 1 106 ? 7.071 6.081 5.741 1.00 89.62 106 PHE A C 1
ATOM 829 O O . PHE A 1 106 ? 7.257 5.806 6.927 1.00 89.62 106 PHE A O 1
ATOM 836 N N . HIS A 1 107 ? 7.722 7.081 5.143 1.00 79.38 107 HIS A N 1
ATOM 837 C CA . HIS A 1 107 ? 8.540 8.037 5.897 1.00 79.38 107 HIS A CA 1
ATOM 838 C C . HIS A 1 107 ? 7.663 8.934 6.797 1.00 79.38 107 HIS A C 1
ATOM 840 O O . HIS A 1 107 ? 6.448 8.937 6.641 1.00 79.38 107 HIS A O 1
ATOM 846 N N . GLU A 1 108 ? 8.251 9.694 7.730 1.00 61.81 108 GLU A N 1
ATOM 847 C CA . GLU A 1 108 ? 7.559 10.349 8.866 1.00 61.81 108 GLU A CA 1
ATOM 848 C C . GLU A 1 108 ? 6.397 11.300 8.498 1.00 61.81 108 GLU A C 1
ATOM 850 O O . GLU A 1 108 ? 5.570 11.611 9.352 1.00 61.81 108 GLU A O 1
ATOM 855 N N . ASN A 1 109 ? 6.273 11.704 7.231 1.00 59.47 109 ASN A N 1
ATOM 856 C CA . ASN A 1 109 ? 5.151 12.511 6.731 1.00 59.47 109 ASN A CA 1
ATOM 857 C C . ASN A 1 109 ? 3.967 11.676 6.194 1.00 59.47 109 ASN A C 1
ATOM 859 O O . ASN A 1 109 ? 2.929 12.241 5.858 1.00 59.47 109 ASN A O 1
ATOM 863 N N . GLY A 1 110 ? 4.115 10.347 6.141 1.00 57.00 110 GLY A N 1
ATOM 864 C CA . GLY A 1 110 ? 3.166 9.368 5.610 1.00 57.00 110 GLY A CA 1
ATOM 865 C C . GLY A 1 110 ? 2.646 9.674 4.205 1.00 57.00 110 GLY A C 1
ATOM 866 O O . GLY A 1 110 ? 3.208 10.480 3.467 1.00 57.00 110 GLY A O 1
ATOM 867 N N . LEU A 1 111 ? 1.561 8.999 3.830 1.00 61.09 111 LEU A N 1
ATOM 868 C CA . LEU A 1 111 ? 0.727 9.417 2.704 1.00 61.09 111 LEU A CA 1
ATOM 869 C C . LEU A 1 111 ? -0.160 10.569 3.173 1.00 61.09 111 LEU A C 1
ATOM 871 O O . LEU A 1 111 ? -0.789 10.449 4.232 1.00 61.09 111 LEU A O 1
ATOM 875 N N . GLU A 1 112 ? -0.219 11.672 2.419 1.00 53.78 112 GLU A N 1
ATOM 876 C CA . GLU A 1 112 ? -1.087 12.790 2.792 1.00 53.78 112 GLU A CA 1
ATOM 877 C C . GLU A 1 112 ? -2.528 12.288 3.024 1.00 53.78 112 GLU A C 1
ATOM 879 O O . GLU A 1 112 ? -3.014 11.442 2.270 1.00 53.78 112 GLU A O 1
ATOM 884 N N . PRO A 1 113 ? -3.255 12.794 4.042 1.00 50.28 113 PRO A N 1
ATOM 885 C CA . PRO A 1 113 ? -4.598 12.314 4.392 1.00 50.28 113 PRO A CA 1
ATOM 886 C C . PRO A 1 113 ? -5.626 12.329 3.251 1.00 50.28 113 PRO A C 1
ATOM 888 O O . PRO A 1 113 ? -6.677 11.710 3.382 1.00 50.28 113 PRO A O 1
ATOM 891 N N . GLN A 1 114 ? -5.349 13.053 2.162 1.00 48.50 114 GLN A N 1
ATOM 892 C CA . GLN A 1 114 ? -6.197 13.148 0.972 1.00 48.50 114 GLN A CA 1
ATOM 893 C C . GLN A 1 114 ? -6.048 11.953 0.011 1.00 48.50 114 GLN A C 1
ATOM 895 O O . GLN A 1 114 ? -6.809 11.862 -0.946 1.00 48.50 114 GLN A O 1
ATOM 900 N N . ALA A 1 115 ? -5.123 11.025 0.277 1.00 48.19 115 ALA A N 1
ATOM 901 C CA . ALA A 1 115 ? -4.891 9.824 -0.529 1.00 48.19 115 ALA A CA 1
ATOM 902 C C . ALA A 1 115 ? -5.835 8.639 -0.202 1.00 48.19 115 ALA A C 1
ATOM 904 O O . ALA A 1 115 ? -5.653 7.549 -0.750 1.00 48.19 115 ALA A O 1
ATOM 905 N N . PHE A 1 116 ? -6.818 8.816 0.697 1.00 44.00 116 PHE A N 1
ATOM 906 C CA . PHE A 1 116 ? -7.723 7.754 1.175 1.00 44.00 116 PHE A CA 1
ATOM 907 C C . PHE A 1 116 ? -9.206 8.122 1.100 1.00 44.00 116 PHE A C 1
ATOM 909 O O . PHE A 1 116 ? -9.596 9.168 1.671 1.00 44.00 116 PHE A O 1
#

pLDDT: mean 80.07, std 17.6, range [41.72, 96.25]

Nearest PDB structures (foldseek):
  6yyg-assembly3_C  TM=5.493E-01  e=2.845E-02  Homo sapiens
  6tuh-assembly2_B  TM=5.260E-01  e=1.607E-01  Homo sapiens
  5c5b-assembly2_D  TM=5.946E-01  e=2.972E-01  Homo sapiens
  8ozz-assembly1_A  TM=5.583E-01  e=3.514E-01  Trypanosoma cruzi
  5a1h-assembly1_A  TM=2.464E-01  e=1.216E-01  Homo sapiens

Sequence (116 aa):
EYIQEVADHVKKSSSSRDGEGHIPGTLYCTNLRVAFLPDSSPNNENDSCCLFMCSDYEVALPCIGKLVAVNSFTKAKVLTSTSTLKFIPEELIIYCRDFRVLRFQFHENGLEPQAF

Solvent-accessible surface area (backbone atoms only — not comparable to full-atom values): 6824 Å² total; per-residue (Å²): 137,53,81,75,45,76,41,72,68,21,29,35,61,40,89,53,96,91,48,93,42,70,47,51,19,35,38,35,36,36,84,58,28,42,38,49,45,65,60,80,63,98,84,54,92,80,44,68,71,54,53,80,68,36,62,92,37,47,44,47,52,88,43,53,66,46,43,31,40,26,31,98,92,53,78,71,40,77,58,54,101,82,45,75,70,92,63,61,38,37,31,44,38,40,36,34,70,85,76,49,72,49,43,36,36,42,47,100,76,33,60,59,72,85,81,93

Radius of gyration: 14.25 Å; Cα contacts (8 Å, |Δi|>4): 213; chains: 1; bounding box: 42×29×35 Å

Foldseek 3Di:
DDFPDKAAQKWKFDPDPVDTDTFTFMWTDDPFKIFTDGDDDPPCPPCPVVRVVPCLGMDTPVQFPWKWFADPVDHIDTDDPPDQDPDAGQKIWTQTNVRDIIIMGHPPCHDPSVVD

Mean predicted aligned error: 8.06 Å

Organism: Ophiophagus hannah (NCBI:txid8665)